Protein AF-A0A3Q9C788-F1 (afdb_monomer_lite)

Foldseek 3Di:
DDDDQQDWDADDPVQQDPVGHPDGIDGSVVVVVCVCQVPPCVVPNDPVRSVCSVVVHDDDDPDDD

Secondary structure (DSSP, 8-state):
-PPPTT-EEPPPTTTS-TTT-S---EEHHHHHHHHIIIIIIHHH--HHHHHHHHTT---------

Radius of gyration: 16.44 Å; chains: 1; bounding box: 40×18×44 Å

Structure (mmCIF, N/CA/C/O backbone):
data_AF-A0A3Q9C788-F1
#
_entry.id   AF-A0A3Q9C788-F1
#
loop_
_atom_site.group_PDB
_atom_site.id
_atom_site.type_symbol
_atom_site.label_atom_id
_atom_site.label_alt_id
_atom_site.label_comp_id
_atom_site.label_asym_id
_atom_site.label_entity_id
_atom_site.label_seq_id
_atom_site.pdbx_PDB_ins_code
_atom_site.Cartn_x
_atom_site.Cartn_y
_atom_site.Cartn_z
_atom_site.occupancy
_atom_site.B_iso_or_equiv
_atom_site.auth_seq_id
_atom_site.auth_comp_id
_atom_site.auth_asym_id
_atom_site.auth_atom_id
_atom_site.pdbx_PDB_model_num
ATOM 1 N N . MET A 1 1 ? -10.410 -7.860 -12.685 1.00 68.25 1 MET A N 1
ATOM 2 C CA . MET A 1 1 ? -9.618 -8.428 -11.573 1.00 68.25 1 MET A CA 1
ATOM 3 C C . MET A 1 1 ? -8.534 -7.419 -11.244 1.00 68.25 1 MET A C 1
ATOM 5 O O . MET A 1 1 ? -7.877 -6.971 -12.174 1.00 68.25 1 MET A O 1
ATOM 9 N N . PHE A 1 2 ? -8.414 -6.989 -9.989 1.00 74.25 2 PHE A N 1
ATOM 10 C CA . PHE A 1 2 ? -7.339 -6.082 -9.571 1.00 74.25 2 PHE A CA 1
ATOM 11 C C . PHE A 1 2 ? -6.085 -6.897 -9.221 1.00 74.25 2 PHE A C 1
ATOM 13 O O . PHE A 1 2 ? -6.235 -8.033 -8.760 1.00 74.25 2 PHE A O 1
ATOM 20 N N . PRO A 1 3 ? -4.870 -6.368 -9.450 1.00 82.19 3 PRO A N 1
ATOM 21 C CA . PRO A 1 3 ? -3.645 -7.040 -9.031 1.00 82.19 3 PRO A CA 1
ATOM 22 C C . PRO A 1 3 ? -3.603 -7.180 -7.503 1.00 82.19 3 PRO A C 1
ATOM 24 O O . PRO A 1 3 ? -4.083 -6.309 -6.777 1.00 82.19 3 PRO A O 1
ATOM 27 N N . GLY A 1 4 ? -3.026 -8.280 -7.012 1.00 86.12 4 GLY A N 1
ATOM 28 C CA . GLY A 1 4 ? -2.769 -8.454 -5.580 1.00 86.12 4 GLY A CA 1
ATOM 29 C C . GLY A 1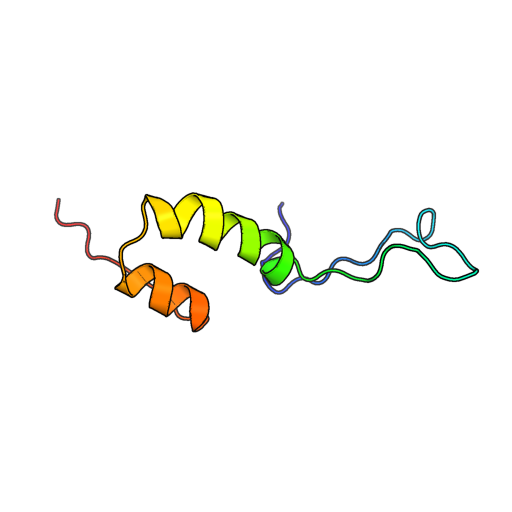 4 ? -1.716 -7.461 -5.077 1.00 86.12 4 GLY A C 1
ATOM 30 O O . GLY A 1 4 ? -0.913 -6.965 -5.868 1.00 86.12 4 GLY A O 1
ATOM 31 N N . LEU A 1 5 ? -1.687 -7.191 -3.767 1.00 84.12 5 LEU A N 1
ATOM 32 C CA . LEU A 1 5 ? -0.755 -6.216 -3.176 1.00 84.12 5 LEU A CA 1
ATOM 33 C C . LEU A 1 5 ? 0.720 -6.575 -3.403 1.00 84.12 5 LEU A C 1
ATOM 35 O O . LEU A 1 5 ? 1.539 -5.681 -3.579 1.00 84.12 5 LEU A O 1
ATOM 39 N N . ASP A 1 6 ? 1.054 -7.862 -3.469 1.00 88.25 6 ASP A N 1
ATOM 40 C CA . ASP A 1 6 ? 2.434 -8.324 -3.679 1.00 88.25 6 ASP A CA 1
ATOM 41 C C . ASP A 1 6 ? 2.869 -8.285 -5.157 1.00 88.25 6 ASP A C 1
ATOM 43 O O . ASP A 1 6 ? 3.955 -8.736 -5.514 1.00 88.25 6 ASP A O 1
ATOM 47 N N . THR A 1 7 ? 2.024 -7.742 -6.037 1.00 92.19 7 THR A N 1
ATOM 48 C CA . THR A 1 7 ? 2.333 -7.582 -7.461 1.00 92.19 7 THR A CA 1
ATOM 49 C C . THR A 1 7 ? 3.250 -6.381 -7.676 1.00 92.19 7 THR A C 1
ATOM 51 O O . THR A 1 7 ? 3.013 -5.297 -7.140 1.00 92.19 7 THR A O 1
ATOM 54 N N . VAL A 1 8 ? 4.247 -6.546 -8.544 1.00 91.81 8 VAL A N 1
ATOM 55 C CA . VAL A 1 8 ? 5.030 -5.444 -9.116 1.00 91.81 8 VAL A CA 1
ATOM 56 C C . VAL A 1 8 ? 4.560 -5.214 -10.548 1.00 91.81 8 VAL A C 1
ATOM 58 O O . VAL A 1 8 ? 4.511 -6.150 -11.345 1.00 91.81 8 VAL A O 1
ATOM 61 N N . VAL A 1 9 ? 4.198 -3.975 -10.874 1.00 90.56 9 VAL A N 1
ATOM 62 C CA . VAL A 1 9 ? 3.733 -3.586 -12.209 1.00 90.56 9 VAL A CA 1
ATOM 63 C C . VAL A 1 9 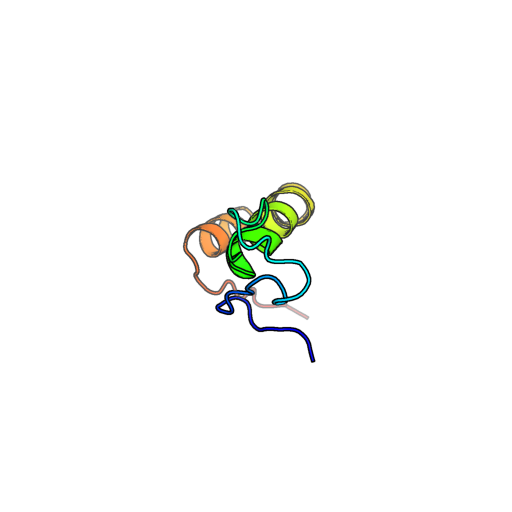? 4.849 -2.831 -12.915 1.00 90.56 9 VAL A C 1
ATOM 65 O O . VAL A 1 9 ? 5.287 -1.779 -12.451 1.00 90.56 9 VAL A O 1
ATOM 68 N N . ALA A 1 10 ? 5.308 -3.379 -14.036 1.00 87.88 10 ALA A N 1
ATOM 69 C CA . ALA A 1 10 ? 6.246 -2.713 -14.929 1.00 87.88 10 ALA A CA 1
ATOM 70 C C . ALA A 1 10 ? 5.495 -1.842 -15.953 1.00 87.88 10 ALA A C 1
ATOM 72 O O . ALA A 1 10 ? 4.356 -2.168 -16.307 1.00 87.88 10 ALA A O 1
ATOM 73 N N . PRO A 1 11 ? 6.109 -0.751 -16.444 1.00 85.12 11 PRO A N 1
ATOM 74 C CA . PRO A 1 11 ? 5.556 0.006 -17.563 1.00 85.12 11 PRO A CA 1
ATOM 75 C C . PRO A 1 11 ? 5.410 -0.882 -18.806 1.00 85.12 11 PRO A C 1
ATOM 77 O O . PRO A 1 11 ? 6.185 -1.817 -19.023 1.00 85.12 11 PRO A O 1
ATOM 80 N N . LEU A 1 12 ? 4.413 -0.571 -19.637 1.00 84.31 12 LEU A N 1
ATOM 81 C CA . LEU A 1 12 ? 4.268 -1.209 -20.943 1.00 84.31 12 LEU A CA 1
ATOM 82 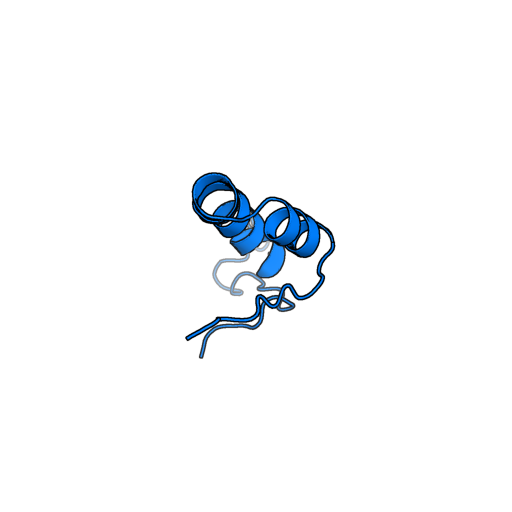C C . LEU A 1 12 ? 5.484 -0.884 -21.826 1.00 84.31 12 LEU A C 1
ATOM 84 O O . LEU A 1 12 ? 6.015 0.222 -21.714 1.00 84.31 12 LEU A O 1
ATOM 88 N N . PRO A 1 13 ? 5.883 -1.778 -22.749 1.00 79.38 13 PRO A N 1
ATOM 89 C CA . PRO A 1 13 ? 7.002 -1.528 -23.660 1.00 79.38 13 PRO A CA 1
ATOM 90 C C . PRO A 1 13 ? 6.879 -0.221 -24.457 1.00 79.38 13 PRO A C 1
ATOM 92 O O . PRO A 1 13 ? 7.877 0.421 -24.734 1.00 79.38 13 PRO A O 1
ATOM 95 N N . GLU A 1 14 ? 5.655 0.196 -24.784 1.00 80.00 14 GLU A N 1
ATOM 96 C CA . GLU A 1 14 ? 5.352 1.434 -25.525 1.00 80.00 14 GLU A CA 1
ATOM 97 C C . GLU A 1 14 ? 5.595 2.709 -24.700 1.00 80.00 14 GLU A C 1
ATOM 99 O O . GLU A 1 14 ? 5.692 3.802 -25.250 1.00 80.00 14 GLU A O 1
ATOM 104 N N . VAL A 1 15 ? 5.657 2.568 -23.374 1.00 72.31 15 VAL A N 1
ATOM 105 C CA . VAL A 1 15 ? 5.837 3.650 -22.393 1.00 72.31 15 VAL A CA 1
ATOM 106 C C . VAL A 1 15 ? 7.228 3.574 -21.751 1.00 72.31 15 VAL A C 1
ATOM 108 O O . VAL A 1 15 ? 7.696 4.538 -21.148 1.00 72.31 15 VAL A O 1
ATOM 111 N N . ALA A 1 16 ? 7.899 2.427 -21.882 1.00 73.12 16 ALA A N 1
ATOM 112 C CA . ALA A 1 16 ? 9.273 2.238 -21.469 1.00 73.12 16 ALA A CA 1
ATOM 113 C C . ALA A 1 16 ? 10.202 2.857 -22.525 1.00 73.12 16 ALA A C 1
ATOM 115 O O . ALA A 1 16 ? 10.452 2.264 -23.570 1.00 73.12 16 ALA A O 1
ATOM 116 N N . ASP A 1 17 ? 10.688 4.069 -22.256 1.00 68.69 17 ASP A N 1
ATOM 117 C CA . ASP A 1 17 ? 11.640 4.756 -23.133 1.00 68.69 17 ASP A CA 1
ATOM 118 C C . ASP A 1 17 ? 12.922 3.905 -23.309 1.00 68.69 17 ASP A C 1
ATOM 120 O O . ASP A 1 17 ? 13.497 3.475 -22.296 1.00 68.69 17 ASP A O 1
ATOM 124 N N . PRO A 1 18 ? 13.374 3.625 -24.551 1.00 61.19 18 PRO A N 1
ATOM 125 C CA . PRO A 1 18 ? 14.603 2.874 -24.812 1.00 61.19 18 PRO A CA 1
ATOM 126 C C . PRO A 1 18 ? 15.869 3.538 -24.247 1.00 61.19 18 PRO A C 1
ATOM 128 O O . PRO A 1 18 ? 16.830 2.821 -23.967 1.00 61.19 18 PRO A O 1
ATOM 131 N N . ASP A 1 19 ? 15.863 4.855 -24.014 1.00 69.50 19 ASP A N 1
ATOM 132 C CA . ASP A 1 19 ? 16.983 5.589 -23.400 1.00 69.50 19 ASP A CA 1
ATOM 133 C C . ASP A 1 19 ? 16.910 5.641 -21.859 1.00 69.50 19 ASP A C 1
ATOM 135 O O . ASP A 1 19 ? 17.765 6.234 -21.198 1.00 69.50 19 ASP A O 1
ATOM 139 N N . GLY A 1 20 ? 15.913 4.977 -21.268 1.00 58.97 20 GLY A N 1
ATOM 140 C CA . GLY A 1 20 ? 15.665 4.953 -19.832 1.00 58.97 20 GLY A CA 1
ATOM 141 C C . GLY A 1 20 ? 14.317 5.576 -19.509 1.00 58.97 20 GLY A C 1
ATOM 142 O O . GLY A 1 20 ? 14.191 6.784 -19.338 1.00 58.97 20 GLY A O 1
ATOM 143 N N . SER A 1 21 ? 13.300 4.725 -19.396 1.00 62.12 21 SER A N 1
ATOM 144 C CA . SER A 1 21 ? 11.969 5.101 -18.923 1.00 62.12 21 SER A CA 1
ATOM 145 C C . SER A 1 21 ? 12.027 5.988 -17.673 1.00 62.12 21 SER A C 1
ATOM 147 O O . SER A 1 21 ? 12.612 5.600 -16.660 1.00 62.12 21 SER A O 1
ATOM 149 N N . ALA A 1 22 ? 11.323 7.127 -17.691 1.00 67.94 22 ALA A N 1
ATOM 150 C CA . ALA A 1 22 ? 11.063 7.921 -16.483 1.00 67.94 22 ALA A CA 1
ATOM 151 C C . ALA A 1 22 ? 10.260 7.138 -15.421 1.00 67.94 22 ALA A C 1
ATOM 153 O O . ALA A 1 22 ? 10.173 7.549 -14.264 1.00 67.94 22 ALA A O 1
ATOM 154 N N . PHE A 1 23 ? 9.665 6.009 -15.814 1.00 71.12 23 PHE A N 1
ATOM 155 C CA . PHE A 1 23 ? 8.844 5.156 -14.971 1.00 71.12 23 PHE A CA 1
ATOM 156 C C . PHE A 1 23 ? 9.522 3.800 -14.771 1.00 71.12 23 PHE A C 1
ATOM 158 O O . 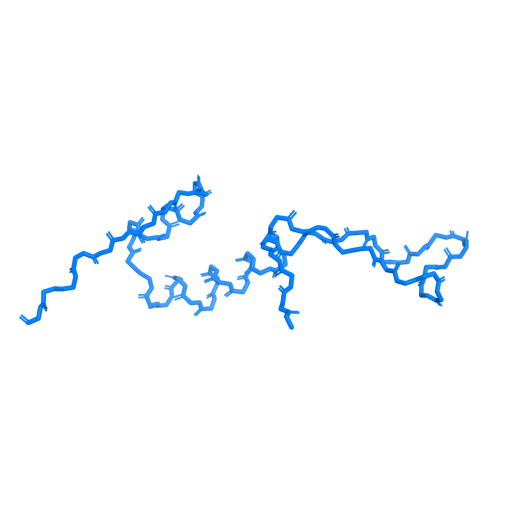PHE A 1 23 ? 9.667 3.012 -15.703 1.00 71.12 23 PHE A O 1
ATOM 165 N N . GLY A 1 24 ? 9.940 3.521 -13.541 1.00 81.94 24 GLY A N 1
ATOM 166 C CA . GLY A 1 24 ? 10.401 2.196 -13.141 1.00 81.94 24 GLY A CA 1
ATOM 167 C C . GLY A 1 24 ? 9.239 1.254 -12.801 1.00 81.94 24 GLY A C 1
ATOM 168 O O . GLY A 1 24 ? 8.087 1.688 -12.728 1.00 81.94 24 GLY A O 1
ATOM 169 N N . PRO A 1 25 ? 9.522 -0.037 -12.569 1.00 87.44 25 PRO A N 1
ATOM 170 C CA . PRO A 1 25 ? 8.555 -0.941 -11.960 1.00 87.44 25 PRO A CA 1
ATOM 171 C C . PRO A 1 25 ? 8.102 -0.413 -10.592 1.00 87.44 25 PRO A C 1
ATOM 173 O O . PRO A 1 25 ? 8.913 0.084 -9.811 1.00 87.44 25 PRO A O 1
ATOM 176 N N . VAL A 1 26 ? 6.808 -0.542 -10.298 1.00 87.88 26 VAL A N 1
ATOM 177 C CA . VAL A 1 26 ? 6.194 -0.054 -9.055 1.00 87.88 26 VAL A CA 1
ATOM 178 C C . VAL A 1 26 ? 5.525 -1.204 -8.311 1.00 87.88 26 VAL A C 1
ATOM 180 O O . VAL A 1 26 ? 4.761 -1.976 -8.895 1.00 87.88 26 VAL A O 1
ATOM 183 N N . SER A 1 27 ? 5.772 -1.304 -7.005 1.00 90.56 27 SER A N 1
ATOM 184 C CA . SER A 1 27 ? 5.052 -2.222 -6.121 1.00 90.56 27 SER A CA 1
ATOM 185 C C . SER A 1 27 ? 3.631 -1.720 -5.865 1.00 90.56 27 SER A C 1
ATOM 187 O O . SER A 1 27 ? 3.430 -0.587 -5.416 1.00 90.56 27 SER A O 1
ATOM 189 N N . VAL A 1 28 ? 2.627 -2.570 -6.100 1.00 87.56 28 VAL A N 1
ATOM 190 C CA . VAL A 1 28 ? 1.223 -2.241 -5.801 1.00 87.56 28 VAL A CA 1
ATOM 191 C C . VAL A 1 28 ? 1.049 -1.954 -4.310 1.00 87.56 28 VAL A C 1
ATOM 193 O O . VAL A 1 28 ? 0.355 -1.003 -3.953 1.00 87.56 28 VAL A O 1
ATOM 196 N N . ARG A 1 29 ? 1.725 -2.712 -3.438 1.00 85.69 29 ARG A N 1
ATOM 197 C CA . ARG A 1 29 ? 1.736 -2.487 -1.988 1.00 85.69 29 ARG A CA 1
ATOM 198 C C . ARG A 1 29 ? 2.275 -1.115 -1.615 1.00 85.69 29 ARG A C 1
ATOM 200 O O . ARG A 1 29 ? 1.656 -0.455 -0.796 1.00 85.69 29 ARG A O 1
ATOM 207 N N . GLU A 1 30 ? 3.391 -0.678 -2.190 1.00 84.44 30 GLU A N 1
ATOM 208 C CA . GLU A 1 30 ? 3.968 0.639 -1.872 1.00 84.44 30 GLU A CA 1
ATOM 209 C C . GLU A 1 30 ? 3.064 1.764 -2.380 1.00 84.44 30 GLU A C 1
ATOM 211 O O . GLU A 1 30 ? 2.767 2.716 -1.657 1.00 84.44 30 GLU A O 1
ATOM 216 N N . ARG A 1 31 ? 2.550 1.611 -3.606 1.00 84.12 31 ARG A N 1
ATOM 217 C CA . ARG A 1 31 ? 1.649 2.579 -4.236 1.00 84.12 31 ARG A CA 1
ATOM 218 C C . ARG A 1 31 ? 0.335 2.738 -3.472 1.00 84.12 31 ARG A C 1
ATOM 220 O O . ARG A 1 31 ? -0.148 3.863 -3.356 1.00 84.12 31 ARG A O 1
ATOM 227 N N . ALA A 1 32 ? -0.238 1.633 -2.997 1.00 82.75 32 ALA A N 1
ATOM 228 C CA . ALA A 1 32 ? -1.429 1.615 -2.149 1.00 82.75 32 ALA A CA 1
ATOM 229 C C . ALA A 1 32 ? -1.107 2.014 -0.700 1.00 82.75 32 ALA A C 1
ATOM 231 O O . ALA A 1 32 ? -1.951 2.598 -0.031 1.00 82.75 32 ALA A O 1
ATOM 232 N N . GLY A 1 33 ? 0.118 1.735 -0.249 1.00 78.56 33 GLY A N 1
ATOM 233 C CA . GLY A 1 33 ? 0.701 2.061 1.051 1.00 78.56 33 GLY A CA 1
ATOM 234 C C . GLY A 1 33 ? 0.419 3.483 1.491 1.00 78.56 33 GLY A C 1
ATOM 235 O O . GLY A 1 33 ? -0.224 3.690 2.520 1.00 78.56 33 GLY A O 1
ATOM 236 N N . GLY A 1 34 ? 0.853 4.440 0.668 1.00 76.06 34 GLY A N 1
ATOM 237 C CA . GLY A 1 34 ? 0.651 5.864 0.933 1.00 76.06 34 GLY A CA 1
ATOM 238 C C . GLY A 1 34 ? -0.826 6.219 1.089 1.00 76.06 34 GLY A C 1
ATOM 239 O O . GLY A 1 34 ? -1.220 6.786 2.099 1.00 76.06 34 GLY A O 1
ATOM 240 N N . THR A 1 35 ? -1.670 5.794 0.147 1.00 75.69 35 THR A N 1
ATOM 241 C CA . THR A 1 35 ? -3.109 6.099 0.170 1.00 75.69 35 THR A CA 1
ATOM 242 C C . THR A 1 35 ? -3.826 5.472 1.370 1.00 75.69 35 THR A C 1
ATOM 244 O O . THR A 1 35 ? -4.608 6.134 2.044 1.00 75.69 35 THR A O 1
ATOM 247 N N . VAL A 1 36 ? -3.564 4.201 1.676 1.00 79.75 36 VAL A N 1
ATOM 248 C CA . VAL A 1 36 ? -4.245 3.493 2.771 1.00 79.75 36 VAL A CA 1
ATOM 249 C C . VAL A 1 36 ? -3.835 4.051 4.130 1.00 79.75 36 VAL A C 1
ATOM 251 O O . VAL A 1 36 ? -4.693 4.257 4.990 1.00 79.75 36 VAL A O 1
ATOM 254 N N . GLU A 1 37 ? -2.544 4.305 4.340 1.00 80.00 37 GLU A N 1
ATOM 255 C CA . GLU A 1 37 ? -2.073 4.845 5.612 1.00 80.00 37 GLU A CA 1
ATOM 256 C C . GLU A 1 37 ? -2.520 6.300 5.807 1.00 80.00 37 GLU A C 1
ATOM 258 O O . GLU A 1 37 ? -3.097 6.619 6.848 1.00 80.00 37 GLU A O 1
ATOM 263 N N . GLU A 1 38 ? -2.294 7.170 4.818 1.00 76.31 38 GLU A N 1
ATOM 264 C CA . GLU A 1 38 ? -2.521 8.613 4.952 1.00 76.31 38 GLU A CA 1
ATOM 265 C C . GLU A 1 38 ? -3.998 8.998 4.914 1.00 76.31 38 GLU A C 1
ATOM 267 O O . GLU A 1 38 ? -4.411 9.862 5.691 1.00 76.31 38 GLU A O 1
ATOM 272 N N . GLU A 1 39 ? -4.795 8.369 4.048 1.00 78.69 39 GLU A N 1
ATOM 273 C CA . GLU A 1 39 ? -6.195 8.761 3.856 1.00 78.69 39 GLU A CA 1
ATOM 274 C C . GLU A 1 39 ? -7.152 7.968 4.750 1.00 78.69 39 GLU A C 1
ATOM 276 O O . GLU A 1 39 ? -8.125 8.526 5.255 1.00 78.69 39 GLU A O 1
ATOM 281 N N . TYR A 1 40 ? -6.879 6.680 4.983 1.00 80.06 40 TYR A N 1
ATOM 282 C CA . TYR A 1 40 ? -7.808 5.792 5.688 1.00 80.06 40 TYR A CA 1
ATOM 283 C C . TYR A 1 40 ? -7.395 5.505 7.128 1.00 80.06 40 TYR A C 1
ATOM 285 O O . TYR A 1 40 ? -8.141 5.816 8.056 1.00 80.06 40 TYR A O 1
ATOM 293 N N . LEU A 1 41 ? -6.226 4.904 7.349 1.00 85.19 41 LEU A N 1
ATOM 294 C CA . LEU A 1 41 ? -5.847 4.429 8.683 1.00 85.19 41 LEU A CA 1
ATOM 295 C C . LEU A 1 41 ? -5.505 5.571 9.633 1.00 85.19 41 LEU A C 1
ATOM 297 O O . LEU A 1 41 ? -5.805 5.481 10.819 1.00 85.19 41 LEU A O 1
ATOM 301 N N . ARG A 1 42 ? -4.937 6.666 9.126 1.00 81.94 42 ARG A N 1
ATOM 302 C CA . ARG A 1 42 ? -4.685 7.860 9.933 1.00 81.94 42 ARG A CA 1
ATOM 303 C C . ARG A 1 42 ? -5.971 8.524 10.436 1.00 81.94 42 ARG A C 1
ATOM 305 O O . ARG A 1 42 ? -5.951 9.105 11.517 1.00 81.94 42 ARG A O 1
ATOM 312 N N . VAL A 1 43 ? -7.058 8.471 9.660 1.00 84.38 43 VAL A N 1
ATOM 313 C CA . VAL A 1 43 ? -8.321 9.170 9.969 1.00 84.38 43 VAL A CA 1
ATOM 314 C C . VAL A 1 43 ? -9.311 8.267 10.705 1.00 84.38 43 VAL A C 1
ATOM 316 O O . VAL A 1 43 ? -9.943 8.698 11.665 1.00 84.38 43 VAL A O 1
ATOM 319 N N . LEU A 1 44 ? -9.458 7.024 10.250 1.00 84.56 44 LEU A N 1
ATOM 320 C CA . LEU A 1 44 ? -10.500 6.088 10.688 1.00 84.56 44 LEU A CA 1
ATOM 321 C C . LEU A 1 44 ? -9.935 4.838 11.374 1.00 84.56 44 LEU A C 1
ATOM 323 O O . LEU A 1 44 ? -10.690 4.065 11.963 1.00 84.56 44 LEU A O 1
ATOM 327 N N . GLY A 1 45 ? -8.627 4.603 11.266 1.00 84.31 45 GLY A N 1
ATOM 328 C CA . GLY A 1 45 ? -7.980 3.410 11.792 1.00 84.31 45 GLY A CA 1
ATOM 329 C C . GLY A 1 45 ? -7.810 3.460 13.306 1.00 84.31 45 GLY A C 1
ATOM 330 O O . GLY A 1 45 ? -7.535 4.500 13.904 1.00 84.31 45 GLY A O 1
ATOM 331 N N . ARG A 1 46 ? -7.928 2.292 13.937 1.00 89.88 46 ARG A N 1
ATOM 332 C CA . ARG A 1 46 ? -7.504 2.115 15.330 1.00 89.88 46 ARG A CA 1
ATOM 333 C C . ARG A 1 46 ? -5.969 2.102 15.403 1.00 89.88 46 ARG A C 1
ATOM 335 O O . ARG A 1 46 ? -5.339 1.621 14.455 1.00 89.88 46 ARG A O 1
ATOM 342 N N . PRO A 1 47 ? -5.347 2.559 16.504 1.00 89.19 47 PRO A N 1
ATOM 343 C CA . PRO A 1 47 ? -3.889 2.535 16.650 1.00 89.19 47 PRO A CA 1
ATOM 344 C C . PRO A 1 47 ? -3.270 1.155 16.377 1.00 89.19 47 PRO A C 1
ATOM 346 O O . PRO A 1 47 ? -2.238 1.047 15.717 1.00 89.19 47 PRO A O 1
ATOM 349 N N . GLU A 1 48 ? -3.937 0.088 16.812 1.00 89.62 48 GLU A N 1
ATOM 350 C CA . GLU A 1 48 ? -3.484 -1.296 16.653 1.00 89.62 48 GLU A CA 1
ATOM 351 C C . GLU A 1 48 ? -3.611 -1.778 15.202 1.00 89.62 48 GLU A C 1
ATOM 353 O O . GLU A 1 48 ? -2.785 -2.557 14.730 1.00 89.62 48 GLU A O 1
ATOM 358 N N . GLN A 1 49 ? -4.617 -1.284 14.476 1.00 89.38 49 GLN A N 1
ATOM 359 C CA . GLN A 1 49 ? -4.802 -1.560 13.052 1.00 89.38 49 GLN A CA 1
ATOM 360 C C . GLN A 1 49 ? -3.717 -0.877 12.212 1.00 89.38 49 GLN A C 1
ATOM 362 O O . GLN A 1 49 ? -3.181 -1.488 11.289 1.00 89.38 49 GLN A O 1
ATOM 367 N N . LEU A 1 50 ? -3.355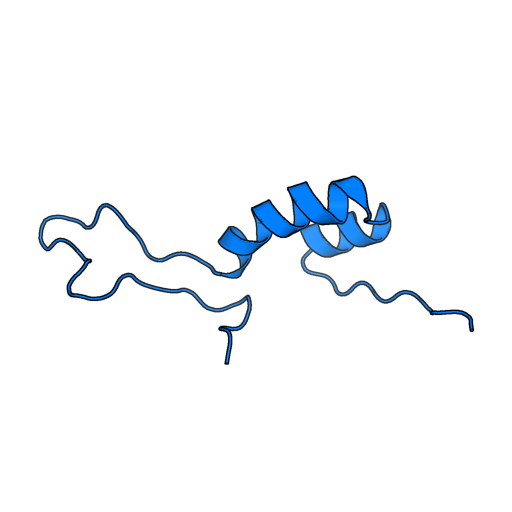 0.365 12.550 1.00 87.19 50 LEU A N 1
ATOM 368 C CA . LEU A 1 50 ? -2.248 1.078 11.909 1.00 87.19 50 LEU A CA 1
ATOM 369 C C . LEU A 1 50 ? -0.899 0.394 12.183 1.00 87.19 50 LEU A C 1
ATOM 371 O O . LEU A 1 50 ? -0.085 0.250 11.273 1.00 87.19 50 LEU A O 1
ATOM 375 N N . ALA A 1 51 ? -0.668 -0.065 13.416 1.00 88.56 51 ALA A N 1
ATOM 376 C CA . ALA A 1 51 ? 0.528 -0.835 13.758 1.00 88.56 51 ALA A CA 1
ATOM 377 C C . ALA A 1 51 ? 0.603 -2.147 12.958 1.00 88.56 51 ALA A C 1
ATOM 379 O O . ALA A 1 51 ? 1.623 -2.437 12.335 1.00 88.56 51 ALA A O 1
ATOM 380 N N . ALA A 1 52 ? -0.499 -2.899 12.892 1.00 88.69 52 ALA A N 1
ATOM 381 C CA . ALA A 1 52 ? -0.578 -4.126 12.104 1.00 88.69 52 ALA A CA 1
ATOM 382 C C . ALA A 1 52 ? -0.311 -3.883 10.606 1.00 88.69 52 ALA A C 1
ATOM 384 O O . ALA A 1 52 ? 0.446 -4.638 10.000 1.00 88.69 52 ALA A O 1
ATOM 385 N N . TRP A 1 53 ? -0.850 -2.802 10.028 1.00 86.06 53 TRP A N 1
ATOM 386 C CA . TRP A 1 53 ? -0.579 -2.408 8.641 1.00 86.06 53 TRP A CA 1
ATOM 387 C C . TRP A 1 53 ? 0.914 -2.191 8.376 1.00 86.06 53 TRP A C 1
ATOM 389 O O . TRP A 1 53 ? 1.470 -2.796 7.458 1.00 86.06 53 TRP A O 1
ATOM 399 N N . ARG A 1 54 ? 1.578 -1.387 9.216 1.00 84.44 54 ARG A N 1
ATOM 400 C CA . ARG A 1 54 ? 3.017 -1.090 9.100 1.00 84.44 54 ARG A CA 1
ATOM 401 C C . ARG A 1 54 ? 3.890 -2.331 9.247 1.00 84.44 54 ARG A C 1
ATOM 403 O O . ARG A 1 54 ? 4.942 -2.428 8.626 1.00 84.44 54 ARG A O 1
ATOM 410 N N . GLU A 1 55 ? 3.441 -3.294 10.040 1.00 88.50 55 GLU A N 1
ATOM 411 C CA . GLU A 1 55 ? 4.139 -4.559 10.258 1.00 88.50 55 GLU A CA 1
ATOM 412 C C . GLU A 1 55 ? 3.759 -5.651 9.247 1.00 88.50 55 GLU A C 1
ATOM 414 O O . GLU A 1 55 ? 4.223 -6.782 9.365 1.00 88.50 55 GLU A O 1
ATOM 419 N N . THR A 1 56 ? 2.933 -5.344 8.237 1.00 83.38 56 THR A N 1
ATOM 420 C CA . THR A 1 56 ? 2.438 -6.332 7.257 1.00 83.38 56 THR A CA 1
ATOM 421 C C . THR A 1 56 ? 1.709 -7.508 7.937 1.00 83.38 56 THR A C 1
ATOM 423 O O . THR A 1 56 ? 1.732 -8.643 7.462 1.00 83.38 56 THR A O 1
ATOM 426 N N . ARG A 1 57 ? 1.050 -7.253 9.073 1.00 85.31 57 ARG A N 1
ATOM 427 C CA . ARG A 1 57 ? 0.270 -8.238 9.835 1.00 85.31 57 ARG A CA 1
ATOM 428 C C . ARG A 1 57 ? -1.225 -8.039 9.603 1.00 85.31 57 ARG A C 1
ATOM 430 O O . ARG A 1 57 ? -1.705 -6.919 9.452 1.00 85.31 57 ARG A O 1
ATOM 437 N N . SER A 1 58 ? -1.981 -9.135 9.623 1.00 84.06 58 SER A N 1
ATOM 438 C CA . SER A 1 58 ? -3.444 -9.072 9.59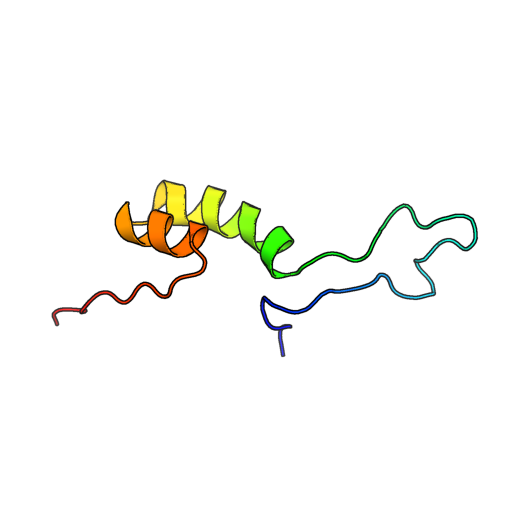2 1.00 84.06 58 SER A CA 1
ATOM 439 C C . SER A 1 58 ? -3.984 -8.472 10.889 1.00 84.06 58 SER A C 1
ATOM 441 O O . SER A 1 58 ? -3.583 -8.878 11.980 1.00 84.06 58 SER A O 1
ATOM 443 N N . TYR A 1 59 ? -4.937 -7.551 10.766 1.00 83.81 59 TYR A N 1
ATOM 444 C CA . TYR A 1 59 ? -5.732 -7.044 11.879 1.00 83.81 59 TYR A CA 1
ATOM 445 C C . TYR A 1 59 ? -7.176 -7.507 11.708 1.00 83.81 59 TYR A C 1
ATOM 447 O O . TYR A 1 59 ? -7.809 -7.198 10.699 1.00 83.81 59 TYR A O 1
ATOM 455 N N . VAL A 1 60 ? -7.689 -8.250 12.686 1.00 85.00 60 VAL A N 1
ATOM 456 C CA . VAL A 1 60 ? -9.080 -8.712 12.724 1.00 85.00 60 VAL A CA 1
ATOM 457 C C . VAL A 1 60 ? -9.690 -8.172 14.006 1.00 85.00 60 VAL A C 1
ATOM 459 O O . VAL A 1 60 ? -9.146 -8.395 15.085 1.00 85.00 60 VAL A O 1
ATOM 462 N N . VAL A 1 61 ? -10.793 -7.435 13.883 1.00 81.00 61 VAL A N 1
ATOM 463 C CA . VAL A 1 61 ? -11.582 -7.007 15.038 1.00 81.00 61 VAL A CA 1
ATOM 464 C C . VAL A 1 61 ? -12.801 -7.910 15.145 1.00 81.00 61 VAL A C 1
ATOM 466 O O . VAL A 1 61 ? -13.478 -8.159 14.147 1.00 81.00 61 VAL A O 1
ATOM 469 N N . GLU A 1 62 ? -13.077 -8.397 16.350 1.00 79.25 62 GLU A N 1
ATOM 470 C CA . GLU A 1 62 ? -14.339 -9.068 16.640 1.00 79.25 62 GLU A CA 1
ATOM 471 C C . GLU A 1 62 ? -15.466 -8.041 16.497 1.00 79.25 62 GLU A C 1
ATOM 473 O O . GLU A 1 62 ? -15.513 -7.038 17.215 1.00 79.25 62 GLU A O 1
ATOM 478 N N . VAL A 1 63 ? -16.353 -8.261 15.527 1.00 71.94 63 VAL A N 1
ATOM 479 C CA . VAL A 1 63 ? -17.548 -7.436 15.357 1.00 71.94 63 VAL A CA 1
ATOM 480 C C . VAL A 1 63 ? -18.603 -8.001 16.296 1.00 71.94 63 VAL A C 1
ATOM 482 O O . VAL A 1 63 ? -19.259 -8.991 15.984 1.00 71.94 63 VAL A O 1
ATOM 485 N N . THR A 1 64 ? -18.747 -7.399 17.474 1.00 64.12 64 THR A N 1
ATOM 486 C CA . THR A 1 64 ? -19.878 -7.703 18.356 1.00 64.12 64 THR A CA 1
ATOM 487 C C . THR A 1 64 ? -21.154 -7.173 17.709 1.00 64.12 64 THR A C 1
ATOM 489 O O . THR A 1 64 ? -21.276 -5.960 17.518 1.00 64.12 64 THR A O 1
ATOM 492 N N . ALA A 1 65 ? -22.045 -8.092 17.331 1.00 58.97 65 ALA A N 1
ATOM 493 C CA . ALA A 1 65 ? -23.390 -7.806 16.834 1.00 58.97 65 ALA A CA 1
ATOM 494 C C . ALA A 1 65 ? -24.310 -7.259 17.935 1.00 58.97 65 ALA A C 1
ATOM 496 O O . ALA A 1 65 ? -24.120 -7.653 19.110 1.00 58.97 65 ALA A O 1
#

pLDDT: mean 80.86, std 8.32, range [58.97, 92.19]

Organism: NCBI:txid2548456

Sequence (65 aa):
MFPGLDTVVAPLPEVADPDGSAFGPVSVRERAGGTVEEEYLRVLGRPEQLAAWRETRSYVVEVTA